Protein AF-A0A933I7C5-F1 (afdb_monomer)

Sequence (114 aa):
MRIIHCTKKLLKEIEAVPIEFDRNVSALEGMGNWYANLIRIDRRKCIIFTNEKTLYTFLIPKVVKNNLKNIGHEFLTHLTFNLQSEGFGIEIIHRIQQEYREIRIAVAYLDYRV

Secondary structure (DSSP, 8-state):
-EEEEE-HHHHHHHT--PBP--TTS---STT--EEEEEEEETTEEEEEEEETTT--EEEETT--HHHHTTHHHHHHHHHHHHHHHTT--HHHHHHHHHHTSSEEEEE-------

Foldseek 3Di:
DEEEAEAPVLCVLLVDDADDDDPVPWPPDDQTYWYWYWDADPNATKIKIAGPPPRDIDIDTRDDSVCSPCVLVVVLVVVLVVCVVVVHDPVSSVVNCVVSVDYGYHHDDDPPPD

pLDDT: mean 88.92, std 12.25, range [39.41, 98.0]

Structure (mmCIF, N/CA/C/O backbone):
data_AF-A0A933I7C5-F1
#
_entry.id   AF-A0A933I7C5-F1
#
loop_
_atom_site.group_PDB
_atom_site.id
_atom_site.type_symbol
_atom_site.label_atom_id
_atom_site.label_alt_id
_atom_site.label_comp_id
_atom_site.label_asym_id
_atom_site.label_entity_id
_atom_site.label_seq_id
_atom_site.pdbx_PDB_ins_code
_atom_site.Cartn_x
_atom_site.Cartn_y
_atom_site.Cartn_z
_atom_site.occupancy
_atom_site.B_iso_or_equiv
_atom_site.auth_seq_id
_atom_site.auth_comp_id
_atom_site.auth_asym_id
_atom_site.auth_atom_id
_atom_site.pdbx_PDB_model_num
ATOM 1 N N . MET A 1 1 ? 15.961 -0.848 0.365 1.00 80.94 1 MET A N 1
ATOM 2 C CA . MET A 1 1 ? 14.882 -0.267 1.188 1.00 80.94 1 MET A CA 1
ATOM 3 C C . MET A 1 1 ? 13.784 0.273 0.283 1.00 80.94 1 MET A C 1
ATOM 5 O O . MET A 1 1 ? 14.105 0.917 -0.708 1.00 80.94 1 MET A O 1
ATOM 9 N N . ARG A 1 2 ? 12.514 0.015 0.609 1.00 90.19 2 ARG A N 1
ATOM 10 C CA . ARG A 1 2 ? 11.331 0.527 -0.103 1.00 90.19 2 ARG A CA 1
ATOM 11 C C . ARG A 1 2 ? 10.380 1.214 0.861 1.00 90.19 2 ARG A C 1
ATOM 13 O O . ARG A 1 2 ? 10.369 0.887 2.048 1.00 90.19 2 ARG A O 1
ATOM 20 N N . ILE A 1 3 ? 9.593 2.158 0.356 1.00 92.62 3 ILE A N 1
ATOM 21 C CA . ILE A 1 3 ? 8.734 2.990 1.198 1.00 92.62 3 ILE A CA 1
ATOM 22 C C . ILE A 1 3 ? 7.267 2.770 0.877 1.00 92.62 3 ILE A C 1
ATOM 24 O O . ILE A 1 3 ? 6.863 2.703 -0.284 1.00 92.62 3 ILE A O 1
ATOM 28 N N . ILE A 1 4 ? 6.476 2.686 1.944 1.00 94.69 4 ILE A N 1
ATOM 29 C CA . ILE A 1 4 ? 5.024 2.778 1.889 1.00 94.69 4 ILE A CA 1
ATOM 30 C C . ILE A 1 4 ? 4.611 4.106 2.530 1.00 94.69 4 ILE A C 1
ATOM 32 O O . ILE A 1 4 ? 4.756 4.320 3.737 1.00 94.69 4 ILE A O 1
ATOM 36 N N . HIS A 1 5 ? 4.098 5.006 1.702 1.00 94.38 5 HIS A N 1
ATOM 37 C CA . HIS A 1 5 ? 3.544 6.294 2.079 1.00 94.38 5 HIS A CA 1
ATOM 38 C C . HIS A 1 5 ? 2.120 6.106 2.592 1.00 94.38 5 HIS A C 1
ATOM 40 O O . HIS A 1 5 ? 1.174 5.910 1.828 1.00 94.38 5 HIS A O 1
ATOM 46 N N . CYS A 1 6 ? 1.952 6.183 3.903 1.00 95.19 6 CYS A N 1
ATOM 47 C CA . CYS A 1 6 ? 0.675 5.974 4.562 1.00 95.19 6 CYS A CA 1
ATOM 48 C C . CYS A 1 6 ? -0.020 7.308 4.836 1.00 95.19 6 CYS A C 1
ATOM 50 O O . CYS A 1 6 ? 0.593 8.278 5.291 1.00 95.19 6 CYS A O 1
ATOM 52 N N . THR A 1 7 ? -1.339 7.359 4.647 1.00 95.00 7 THR A N 1
ATOM 53 C CA . THR A 1 7 ? -2.117 8.512 5.118 1.00 95.00 7 THR A CA 1
ATOM 54 C C . THR A 1 7 ? -2.062 8.621 6.644 1.00 95.00 7 THR A C 1
ATOM 56 O O . THR A 1 7 ? -1.944 7.619 7.352 1.00 95.00 7 THR A O 1
ATOM 59 N N . LYS A 1 8 ? -2.238 9.835 7.187 1.00 93.31 8 LYS A N 1
ATOM 60 C CA . LYS A 1 8 ? -2.295 10.064 8.648 1.00 93.31 8 LYS A CA 1
ATOM 61 C C . LYS A 1 8 ? -3.321 9.167 9.348 1.00 93.31 8 LYS A C 1
ATOM 63 O O . LYS A 1 8 ? -3.119 8.760 10.487 1.00 93.31 8 LYS A O 1
ATOM 68 N N . LYS A 1 9 ? -4.426 8.859 8.663 1.00 93.50 9 LYS A N 1
ATOM 69 C CA . LYS A 1 9 ? -5.470 7.958 9.157 1.00 93.50 9 LYS A CA 1
ATOM 70 C C . LYS A 1 9 ? -4.963 6.521 9.290 1.00 93.50 9 LYS A C 1
ATOM 72 O O . LYS A 1 9 ? -5.236 5.896 10.307 1.00 93.50 9 LYS A O 1
ATOM 77 N N . LEU A 1 10 ? -4.247 6.012 8.286 1.00 94.81 10 LEU A N 1
ATOM 78 C CA . LEU A 1 10 ? -3.669 4.671 8.337 1.00 94.81 10 LEU A CA 1
ATOM 79 C C . LEU A 1 10 ? -2.557 4.590 9.390 1.00 94.81 10 LEU A C 1
ATOM 81 O O . LEU A 1 10 ? -2.577 3.663 10.185 1.00 94.81 10 LEU A O 1
ATOM 85 N N . LEU A 1 11 ? -1.668 5.588 9.464 1.00 94.44 11 LEU A N 1
ATOM 86 C CA . LEU A 1 11 ? -0.581 5.645 10.455 1.00 94.44 11 LEU A CA 1
ATOM 87 C C . LEU A 1 11 ? -1.084 5.515 11.896 1.00 94.44 11 LEU A C 1
ATOM 89 O O . LEU A 1 11 ? -0.551 4.723 12.664 1.00 94.44 11 LEU A O 1
ATOM 93 N N . LYS A 1 12 ? -2.148 6.252 12.238 1.00 92.69 12 LYS A N 1
ATOM 94 C CA . LYS A 1 12 ? -2.795 6.165 13.555 1.00 92.69 12 LYS A CA 1
ATOM 95 C C . LYS A 1 12 ? -3.357 4.775 13.849 1.00 92.69 12 LYS A C 1
ATOM 97 O O . LYS A 1 12 ? -3.373 4.364 14.997 1.00 92.69 12 LYS A O 1
ATOM 102 N N . GLU A 1 13 ? -3.855 4.081 12.830 1.00 92.12 13 GLU A N 1
ATOM 103 C CA . GLU A 1 13 ? -4.469 2.761 12.980 1.00 92.12 13 GLU A CA 1
ATOM 104 C C . GLU A 1 13 ? -3.426 1.643 13.145 1.00 92.12 13 GLU A C 1
ATOM 106 O O . GLU A 1 13 ? -3.694 0.675 13.848 1.00 92.12 13 GLU A O 1
ATOM 111 N N . ILE A 1 14 ? -2.257 1.772 12.508 1.00 92.44 14 ILE A N 1
ATOM 112 C CA . ILE A 1 14 ? -1.153 0.799 12.608 1.00 92.44 14 ILE A CA 1
ATOM 113 C C . ILE A 1 14 ? -0.142 1.142 13.711 1.00 92.44 14 ILE A C 1
ATOM 115 O O . ILE A 1 14 ? 0.844 0.430 13.861 1.00 92.44 14 ILE A O 1
ATOM 119 N N . GLU A 1 15 ? -0.353 2.248 14.435 1.00 91.38 15 GLU A N 1
ATOM 120 C CA . GLU A 1 15 ? 0.529 2.742 15.507 1.00 91.38 15 GLU A CA 1
ATOM 121 C C . GLU A 1 15 ? 2.008 2.872 15.074 1.00 91.38 15 GLU A C 1
ATOM 123 O O . GLU A 1 15 ? 2.930 2.735 15.875 1.00 91.38 15 GLU A O 1
ATOM 128 N N . ALA A 1 16 ? 2.251 3.145 13.786 1.00 88.25 16 ALA A N 1
ATOM 129 C CA . ALA A 1 16 ? 3.599 3.235 13.234 1.00 88.25 16 ALA A CA 1
ATOM 130 C C . ALA A 1 16 ? 4.203 4.625 13.445 1.00 88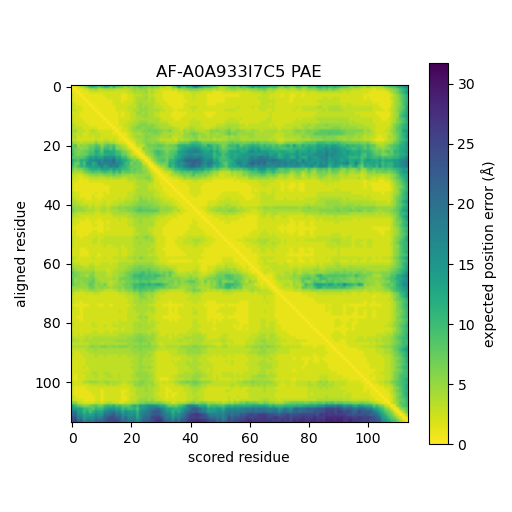.25 16 ALA A C 1
ATOM 132 O O . ALA A 1 16 ? 3.544 5.645 13.228 1.00 88.25 16 ALA A O 1
ATOM 133 N N . VAL A 1 17 ? 5.495 4.654 13.772 1.00 89.25 17 VAL A N 1
ATOM 134 C CA . VAL A 1 17 ? 6.311 5.871 13.753 1.00 89.25 17 VAL A CA 1
ATOM 135 C C . VAL A 1 17 ? 6.850 6.052 12.329 1.00 89.25 17 VAL A C 1
ATOM 137 O O . VAL A 1 17 ? 7.671 5.239 11.895 1.00 89.25 17 VAL A O 1
ATOM 140 N N . PRO A 1 18 ? 6.370 7.047 11.560 1.00 91.56 18 PRO A N 1
ATOM 141 C CA . PRO A 1 18 ? 6.856 7.265 10.206 1.00 91.56 18 PRO A CA 1
ATOM 142 C C . PRO A 1 18 ? 8.286 7.814 10.231 1.00 91.56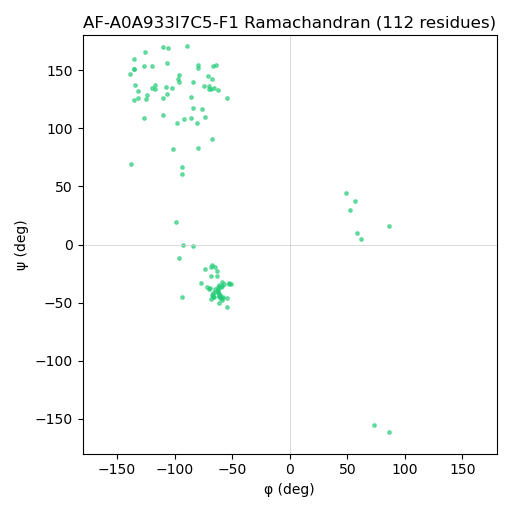 18 PRO A C 1
ATOM 144 O O . PRO A 1 18 ? 8.633 8.612 11.101 1.00 91.56 18 PRO A O 1
ATOM 147 N N . ILE A 1 19 ? 9.095 7.424 9.249 1.00 91.62 19 ILE A N 1
ATOM 148 C CA . ILE A 1 19 ? 10.397 8.046 9.003 1.00 91.62 19 ILE A CA 1
ATOM 149 C C . ILE A 1 19 ? 10.225 9.364 8.244 1.00 91.62 19 ILE A C 1
ATOM 151 O O . ILE A 1 19 ? 9.284 9.525 7.457 1.00 91.62 19 ILE A O 1
ATOM 155 N N . GLU A 1 20 ? 11.165 10.287 8.441 1.00 84.44 20 GLU A N 1
ATOM 156 C CA . GLU A 1 20 ? 11.371 11.373 7.487 1.00 84.44 20 GLU A CA 1
ATOM 157 C C . GLU A 1 20 ? 11.967 10.793 6.204 1.00 84.44 20 GLU A C 1
ATOM 159 O O . GLU A 1 20 ? 12.876 9.962 6.237 1.00 84.44 20 GLU A O 1
ATOM 164 N N . PHE A 1 21 ? 11.420 11.199 5.064 1.00 76.62 21 PHE A N 1
ATOM 165 C CA . PHE A 1 21 ? 11.863 10.730 3.762 1.00 76.62 21 PHE A CA 1
ATOM 166 C C . PHE A 1 21 ? 11.973 11.904 2.800 1.00 76.62 21 PHE A C 1
ATOM 168 O O . PHE A 1 21 ? 11.001 12.635 2.587 1.00 76.62 21 PHE A O 1
ATOM 175 N N . ASP A 1 22 ? 13.157 12.057 2.211 1.00 72.44 22 ASP A N 1
ATOM 176 C CA . ASP A 1 22 ? 13.392 13.019 1.145 1.00 72.44 22 ASP A CA 1
ATOM 177 C C . ASP A 1 22 ? 12.808 12.490 -0.170 1.00 72.44 22 ASP A C 1
ATOM 179 O O . ASP A 1 22 ? 13.255 11.478 -0.710 1.00 72.44 22 ASP A O 1
ATOM 183 N N . ARG A 1 23 ? 11.818 13.207 -0.709 1.00 65.38 23 ARG A N 1
ATOM 184 C CA . ARG A 1 23 ? 11.150 12.867 -1.975 1.00 65.38 23 ARG A CA 1
ATOM 185 C C . ARG A 1 23 ? 12.090 12.901 -3.177 1.00 65.38 23 ARG A C 1
ATOM 187 O O . ARG A 1 23 ? 11.801 12.246 -4.174 1.00 65.38 23 ARG A O 1
ATOM 194 N N . ASN A 1 24 ? 13.204 13.628 -3.093 1.00 63.81 24 ASN A N 1
ATOM 195 C CA . ASN A 1 24 ? 14.211 13.629 -4.153 1.00 63.81 24 ASN A CA 1
ATOM 196 C C . ASN A 1 24 ? 14.923 12.272 -4.265 1.00 63.81 24 ASN A C 1
ATOM 198 O O . ASN A 1 24 ? 15.508 11.963 -5.301 1.00 63.81 24 ASN A O 1
ATOM 202 N N . VAL A 1 25 ? 14.829 11.432 -3.230 1.00 63.09 25 VAL A N 1
ATOM 203 C CA . VAL A 1 25 ? 15.370 10.073 -3.204 1.00 63.09 25 VAL A CA 1
ATOM 204 C C . VAL A 1 25 ? 14.280 9.090 -3.634 1.00 63.09 25 VAL A C 1
ATOM 206 O O . VAL A 1 25 ? 13.869 8.211 -2.882 1.00 63.09 25 VAL A O 1
ATOM 209 N N . SER A 1 26 ? 13.765 9.234 -4.858 1.00 61.81 26 SER A N 1
ATOM 210 C CA . SER A 1 26 ? 12.853 8.225 -5.406 1.00 61.81 26 SER A CA 1
ATOM 211 C C . SER A 1 26 ? 13.610 6.919 -5.644 1.00 61.81 26 SER A C 1
ATOM 213 O O . SER A 1 26 ? 14.771 6.911 -6.059 1.00 61.81 26 SER A O 1
ATOM 215 N N . ALA A 1 27 ? 12.958 5.790 -5.386 1.00 66.38 27 ALA A N 1
ATOM 216 C CA . ALA A 1 27 ? 13.543 4.493 -5.665 1.00 66.38 27 ALA A CA 1
ATOM 217 C C . ALA A 1 27 ? 13.386 4.200 -7.171 1.00 66.38 27 ALA A C 1
ATOM 219 O O . ALA A 1 27 ? 12.425 3.559 -7.595 1.00 66.38 27 ALA A O 1
ATOM 220 N N . LEU A 1 28 ? 14.316 4.746 -7.967 1.00 64.38 28 LEU A N 1
ATOM 221 C CA . LEU A 1 28 ? 14.253 4.833 -9.436 1.00 64.38 28 LEU A CA 1
ATOM 222 C C . LEU A 1 28 ? 14.278 3.475 -10.159 1.00 64.38 28 LEU A C 1
ATOM 224 O O . LEU A 1 28 ? 13.854 3.382 -11.312 1.00 64.38 28 LEU A O 1
ATOM 228 N N . GLU A 1 29 ? 14.746 2.428 -9.484 1.00 76.06 29 GLU A N 1
ATOM 229 C CA . GLU A 1 29 ? 14.845 1.067 -10.015 1.00 76.06 29 GLU A CA 1
ATOM 230 C C . GLU A 1 29 ? 13.781 0.144 -9.413 1.00 76.06 29 GLU A C 1
ATOM 232 O O . GLU A 1 29 ? 13.331 0.361 -8.288 1.00 76.06 29 GLU A O 1
ATOM 237 N N . GLY A 1 30 ? 13.423 -0.932 -10.116 1.00 83.44 30 GLY A N 1
ATOM 238 C CA . GLY A 1 30 ? 12.440 -1.915 -9.645 1.00 83.44 30 GLY A CA 1
ATOM 239 C C . GLY A 1 30 ? 10.991 -1.415 -9.686 1.00 83.44 30 GLY A C 1
ATOM 240 O O . GLY A 1 30 ? 10.649 -0.533 -10.478 1.00 83.44 30 GLY A O 1
ATOM 241 N N . MET A 1 31 ? 10.128 -1.994 -8.849 1.00 87.44 31 MET A N 1
ATOM 242 C CA . MET A 1 31 ? 8.725 -1.583 -8.723 1.00 87.44 31 MET A CA 1
ATOM 243 C C . MET A 1 31 ? 8.558 -0.252 -7.979 1.00 87.44 31 MET A C 1
ATOM 245 O O . MET A 1 31 ? 7.541 0.409 -8.166 1.00 87.44 31 MET A O 1
ATOM 249 N N . GLY A 1 32 ? 9.525 0.194 -7.178 1.00 91.56 32 GLY A N 1
ATOM 250 C CA . GLY A 1 32 ? 9.453 1.529 -6.569 1.00 91.56 32 GLY A CA 1
ATOM 251 C C . GLY A 1 32 ? 8.669 1.578 -5.254 1.00 91.56 32 GLY A C 1
ATOM 252 O O . GLY A 1 32 ? 8.489 0.566 -4.568 1.00 91.56 32 GLY A O 1
ATOM 253 N N . ASN A 1 33 ? 8.242 2.778 -4.867 1.00 93.50 33 ASN A N 1
ATOM 254 C CA . ASN A 1 33 ? 7.483 3.005 -3.638 1.00 93.50 33 ASN A CA 1
ATOM 255 C C . ASN A 1 33 ? 5.973 2.874 -3.868 1.00 93.50 33 ASN A C 1
ATOM 257 O O . ASN A 1 33 ? 5.487 2.749 -4.995 1.00 93.50 33 ASN A O 1
ATOM 261 N N . TRP A 1 34 ? 5.227 2.886 -2.767 1.00 95.44 34 TRP A N 1
ATOM 262 C CA . TRP A 1 34 ? 3.782 2.694 -2.767 1.00 95.44 34 TRP A CA 1
ATOM 263 C C . TRP A 1 34 ? 3.087 3.707 -1.874 1.00 95.44 34 TRP A C 1
ATOM 265 O O . TRP A 1 34 ? 3.624 4.117 -0.851 1.00 95.44 34 TRP A O 1
ATOM 275 N N . TYR A 1 35 ? 1.851 4.043 -2.212 1.00 96.06 35 TYR A N 1
ATOM 276 C CA . TYR A 1 35 ? 0.910 4.708 -1.323 1.00 96.06 35 TYR A CA 1
ATOM 277 C C . TYR A 1 35 ? -0.010 3.684 -0.671 1.00 96.06 35 TYR A C 1
ATOM 279 O O . TYR A 1 35 ? -0.398 2.703 -1.303 1.00 96.06 35 TYR A O 1
ATOM 287 N N . ALA A 1 36 ? -0.397 3.934 0.578 1.00 97.19 36 ALA A N 1
ATOM 288 C CA . ALA A 1 36 ? -1.356 3.121 1.307 1.00 97.19 36 ALA A CA 1
ATOM 289 C C . ALA A 1 36 ? -2.395 3.977 2.037 1.00 97.19 36 ALA A C 1
ATOM 291 O O . ALA A 1 36 ? -2.077 4.985 2.681 1.00 97.19 36 ALA A O 1
ATOM 292 N N . ASN A 1 37 ? -3.659 3.556 1.979 1.00 96.31 37 ASN A N 1
ATOM 293 C CA . ASN A 1 37 ? -4.754 4.252 2.649 1.00 96.31 37 ASN A CA 1
ATOM 294 C C . ASN A 1 37 ? -5.742 3.288 3.316 1.00 96.31 37 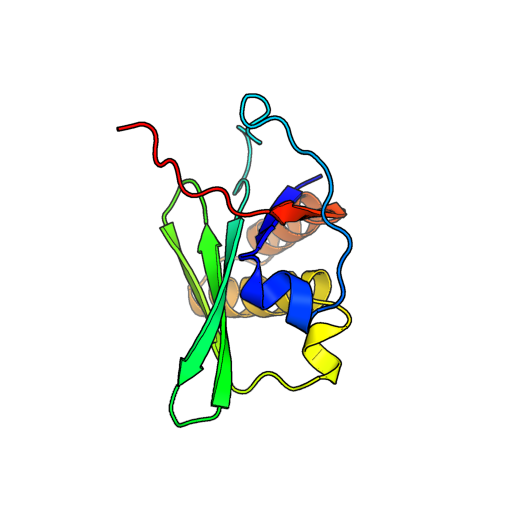ASN A C 1
ATOM 296 O O . ASN A 1 37 ? -6.020 2.200 2.816 1.00 96.31 37 ASN A O 1
ATOM 300 N N . LEU A 1 38 ? -6.311 3.722 4.443 1.00 95.44 38 LEU A N 1
ATOM 301 C CA . LEU A 1 38 ? -7.359 3.003 5.160 1.00 95.44 38 LEU A CA 1
ATOM 302 C C . LEU A 1 38 ? -8.738 3.465 4.681 1.00 95.44 38 LEU A C 1
ATOM 304 O O . LEU A 1 38 ? -9.210 4.555 5.043 1.00 95.44 38 LEU A O 1
ATOM 308 N N . ILE A 1 39 ? -9.426 2.603 3.943 1.00 96.00 39 ILE A N 1
ATOM 309 C CA . ILE A 1 39 ? -10.786 2.840 3.453 1.00 96.00 39 ILE A CA 1
ATOM 310 C C . ILE A 1 39 ? -11.794 1.935 4.168 1.00 96.00 39 ILE A C 1
ATOM 312 O O . ILE A 1 39 ? -11.431 1.046 4.944 1.00 96.00 39 ILE A O 1
ATOM 316 N N . ARG A 1 40 ? -13.086 2.203 3.962 1.00 94.62 40 ARG A N 1
ATOM 317 C CA . ARG A 1 40 ? -14.166 1.337 4.439 1.00 94.62 40 ARG A CA 1
ATOM 318 C C . ARG A 1 40 ? -15.057 0.946 3.273 1.00 94.62 40 ARG A C 1
ATOM 320 O O . ARG A 1 40 ? -15.577 1.827 2.602 1.00 94.62 40 ARG A O 1
ATOM 327 N N . ILE A 1 41 ? -15.244 -0.354 3.088 1.00 95.56 41 ILE A N 1
ATOM 328 C CA . ILE A 1 41 ? -16.168 -0.940 2.113 1.00 95.56 41 ILE A CA 1
ATOM 329 C C . ILE A 1 41 ? -17.104 -1.852 2.903 1.00 95.56 41 ILE A C 1
ATOM 331 O O . ILE A 1 41 ? -16.641 -2.619 3.748 1.00 95.56 41 ILE A O 1
ATOM 335 N N . ASP A 1 42 ? -18.416 -1.703 2.722 1.00 94.19 42 ASP A N 1
ATOM 336 C CA . ASP A 1 42 ? -19.447 -2.445 3.467 1.00 94.19 42 ASP A CA 1
ATOM 337 C C . ASP A 1 42 ? -19.234 -2.448 4.986 1.00 94.19 42 ASP A C 1
ATOM 339 O O . ASP A 1 42 ? -19.328 -3.470 5.667 1.00 94.19 42 ASP A O 1
ATOM 343 N N . ARG A 1 43 ? -18.901 -1.268 5.531 1.00 92.19 43 ARG A N 1
ATOM 344 C CA . ARG A 1 43 ? -18.594 -1.034 6.958 1.00 92.19 43 ARG A CA 1
ATOM 345 C C . ARG A 1 43 ? -17.371 -1.803 7.483 1.00 92.19 43 ARG A C 1
ATOM 347 O O . ARG A 1 43 ? -17.056 -1.702 8.668 1.00 92.19 43 ARG A O 1
ATOM 354 N N . ARG A 1 44 ?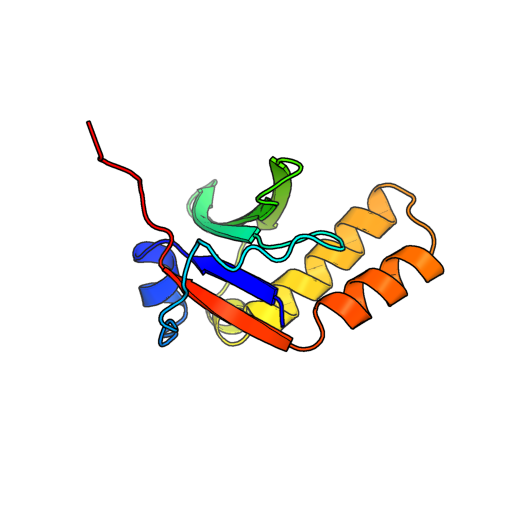 -16.638 -2.519 6.628 1.00 93.00 44 ARG A N 1
ATOM 355 C CA . ARG A 1 44 ? -15.400 -3.228 6.970 1.00 93.00 44 ARG A CA 1
ATOM 356 C C . ARG A 1 44 ? -14.194 -2.380 6.597 1.00 93.00 44 ARG A C 1
ATOM 358 O O . ARG A 1 44 ? -14.210 -1.672 5.595 1.00 93.00 44 ARG A O 1
ATOM 365 N N . LYS A 1 45 ? -13.152 -2.423 7.429 1.00 94.50 45 LYS A N 1
ATOM 366 C CA . LYS A 1 45 ? -11.875 -1.771 7.124 1.00 94.50 45 LYS A CA 1
ATOM 367 C C . LYS A 1 45 ? -11.191 -2.529 5.986 1.00 94.50 45 LYS A C 1
ATOM 369 O O . LYS A 1 45 ? -11.161 -3.759 6.001 1.00 94.50 45 LYS A O 1
ATOM 374 N N . CYS A 1 46 ? -10.638 -1.787 5.038 1.00 96.38 46 CYS A N 1
ATOM 375 C CA . CYS A 1 46 ? -9.797 -2.312 3.969 1.00 96.38 46 CYS A CA 1
ATOM 376 C C . CYS A 1 46 ? -8.571 -1.409 3.815 1.00 96.38 46 CYS A C 1
ATOM 378 O O . CYS A 1 46 ? -8.655 -0.204 4.075 1.00 96.38 46 CYS A O 1
ATOM 380 N N . ILE A 1 47 ? -7.455 -1.980 3.374 1.00 97.00 47 ILE A N 1
ATOM 381 C CA . ILE A 1 47 ? -6.259 -1.210 3.020 1.00 97.00 47 ILE A CA 1
ATOM 382 C C . ILE A 1 47 ? -6.100 -1.282 1.514 1.00 97.00 47 ILE A C 1
ATOM 384 O O . ILE A 1 47 ? -6.100 -2.372 0.949 1.00 97.00 47 ILE A O 1
ATOM 388 N N . ILE A 1 48 ? -5.996 -0.124 0.879 1.00 97.62 48 ILE A N 1
ATOM 389 C CA . ILE A 1 48 ? -5.674 -0.016 -0.540 1.00 97.62 48 ILE A CA 1
ATOM 390 C C . ILE A 1 48 ? -4.209 0.376 -0.676 1.00 97.62 48 ILE A C 1
ATOM 392 O O . ILE A 1 48 ? -3.754 1.272 0.039 1.00 97.62 48 ILE A O 1
ATOM 396 N N . PHE A 1 49 ? -3.500 -0.305 -1.571 1.00 98.00 49 PHE A N 1
ATOM 397 C CA . PHE A 1 49 ? -2.124 -0.010 -1.942 1.00 98.00 49 PHE A CA 1
ATOM 398 C C . PHE A 1 49 ? -2.073 0.368 -3.411 1.00 98.00 49 PHE A C 1
ATOM 400 O O . PHE A 1 49 ? -2.647 -0.338 -4.235 1.00 98.00 49 PHE A O 1
ATOM 407 N N . THR A 1 50 ? -1.358 1.440 -3.731 1.00 97.44 50 THR A N 1
ATOM 408 C CA . THR A 1 50 ? -1.171 1.909 -5.106 1.00 97.44 50 THR A CA 1
ATOM 409 C C . THR A 1 50 ? 0.298 2.194 -5.349 1.00 97.44 50 THR A C 1
ATOM 411 O O . THR A 1 50 ? 0.924 2.940 -4.598 1.00 97.44 50 THR A O 1
ATOM 414 N N . ASN A 1 51 ? 0.858 1.589 -6.388 1.00 95.38 51 ASN A N 1
ATOM 415 C CA . ASN A 1 51 ? 2.237 1.806 -6.783 1.00 95.38 51 ASN A CA 1
ATOM 416 C C . ASN A 1 51 ? 2.431 3.249 -7.267 1.00 95.38 51 ASN A C 1
ATOM 418 O O . ASN A 1 51 ? 1.626 3.745 -8.053 1.00 95.38 51 ASN A O 1
ATOM 422 N N . GLU A 1 52 ? 3.503 3.908 -6.826 1.00 91.81 52 GLU A N 1
ATOM 423 C CA . GLU A 1 52 ? 3.762 5.323 -7.130 1.00 91.81 52 GLU A CA 1
ATOM 424 C C . GLU A 1 52 ? 3.947 5.572 -8.635 1.00 91.81 52 GLU A C 1
ATOM 426 O O . GLU A 1 52 ? 3.468 6.574 -9.159 1.00 91.81 52 GLU A O 1
ATOM 431 N N . LYS A 1 53 ? 4.606 4.648 -9.344 1.00 89.44 53 LYS A N 1
ATOM 432 C CA . LYS A 1 53 ? 4.992 4.833 -10.750 1.00 89.44 53 LYS A CA 1
ATOM 433 C C . LYS A 1 53 ? 3.966 4.283 -11.735 1.00 89.44 53 LYS A C 1
ATOM 435 O O . LYS A 1 53 ? 3.673 4.908 -12.746 1.00 89.44 53 LYS A O 1
ATOM 440 N N . THR A 1 54 ? 3.471 3.080 -11.471 1.00 92.38 54 THR A N 1
ATOM 441 C CA . THR A 1 54 ? 2.623 2.326 -12.411 1.00 92.38 54 THR A CA 1
ATOM 442 C C . THR A 1 54 ? 1.134 2.490 -12.136 1.00 92.38 54 THR A C 1
ATOM 444 O O . THR A 1 54 ? 0.322 2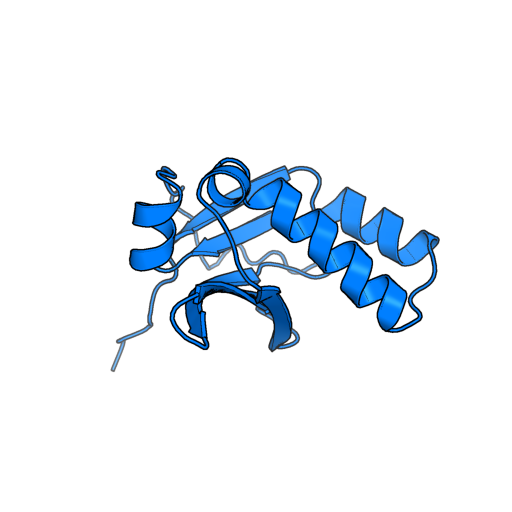.062 -12.949 1.00 92.38 54 THR A O 1
ATOM 447 N N . LEU A 1 55 ? 0.769 3.066 -10.982 1.00 94.88 55 LEU A N 1
ATOM 448 C CA . LEU A 1 55 ? -0.604 3.131 -10.463 1.00 94.88 55 LEU A CA 1
ATOM 449 C C . LEU A 1 55 ? -1.270 1.763 -10.268 1.00 94.88 55 LEU A C 1
ATOM 451 O O . LEU A 1 55 ? -2.463 1.682 -9.959 1.00 94.88 55 LEU A O 1
ATOM 455 N N . TYR A 1 56 ? -0.494 0.686 -10.382 1.00 95.56 56 TYR A N 1
ATOM 456 C CA . TYR A 1 56 ? -0.943 -0.653 -10.071 1.00 95.56 56 TYR A CA 1
ATOM 457 C C . TYR A 1 56 ? -1.494 -0.690 -8.648 1.00 95.56 56 TYR A C 1
ATOM 459 O O . TYR A 1 56 ? -0.827 -0.259 -7.704 1.00 95.56 56 TYR A O 1
ATOM 467 N N . THR A 1 57 ? -2.726 -1.166 -8.501 1.00 97.31 57 THR A N 1
ATOM 468 C CA . THR A 1 57 ? -3.486 -1.018 -7.265 1.00 97.31 57 THR A CA 1
ATOM 469 C C . THR A 1 57 ? -4.102 -2.336 -6.848 1.00 97.31 57 THR A C 1
ATOM 471 O O . THR A 1 57 ? -4.771 -2.989 -7.642 1.00 97.31 57 THR A O 1
ATOM 474 N N . PHE A 1 58 ? -3.941 -2.685 -5.575 1.00 97.50 58 PHE A N 1
ATOM 475 C CA . PHE A 1 58 ? -4.598 -3.841 -4.981 1.00 97.50 58 PHE A CA 1
ATOM 476 C C . PHE A 1 58 ? -5.193 -3.508 -3.613 1.00 97.50 58 PHE A C 1
ATOM 478 O O . PHE A 1 58 ? -4.831 -2.529 -2.953 1.00 97.50 58 PHE A O 1
ATOM 485 N N . LEU A 1 59 ? -6.145 -4.339 -3.19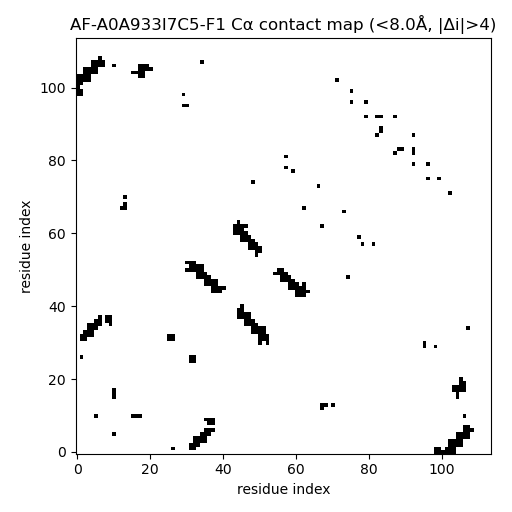1 1.00 96.00 59 LEU A N 1
ATOM 486 C CA . LEU A 1 59 ? -6.903 -4.167 -1.959 1.00 96.00 59 LEU A CA 1
ATOM 487 C C . LEU A 1 59 ? -6.690 -5.362 -1.030 1.00 96.00 59 LEU A C 1
ATOM 489 O O . LEU A 1 59 ? -6.830 -6.509 -1.447 1.00 96.00 59 LEU A O 1
ATOM 493 N N . ILE A 1 60 ? -6.458 -5.085 0.252 1.00 96.06 60 ILE A N 1
ATOM 494 C CA . ILE A 1 60 ? -6.586 -6.067 1.331 1.00 96.06 60 ILE A CA 1
ATOM 495 C C . ILE A 1 60 ? -7.962 -5.874 1.984 1.00 96.06 60 ILE A C 1
ATOM 497 O O . ILE A 1 60 ? -8.173 -4.884 2.704 1.00 96.06 60 ILE A O 1
ATOM 501 N N . PRO A 1 61 ? -8.936 -6.764 1.719 1.00 94.62 61 PRO A N 1
ATOM 502 C CA . PRO A 1 61 ? -10.276 -6.633 2.263 1.00 94.62 61 PRO A CA 1
ATOM 503 C C . PRO A 1 61 ? -10.345 -7.128 3.712 1.00 94.62 61 PRO A C 1
ATOM 505 O O . PRO A 1 61 ? -9.610 -8.021 4.121 1.00 94.62 61 PRO A O 1
ATOM 508 N N . LYS A 1 62 ? -11.311 -6.601 4.474 1.00 93.06 62 LYS A N 1
ATOM 509 C CA . LYS A 1 62 ? -11.686 -7.103 5.811 1.00 93.06 62 LYS A CA 1
ATOM 510 C C . LYS A 1 62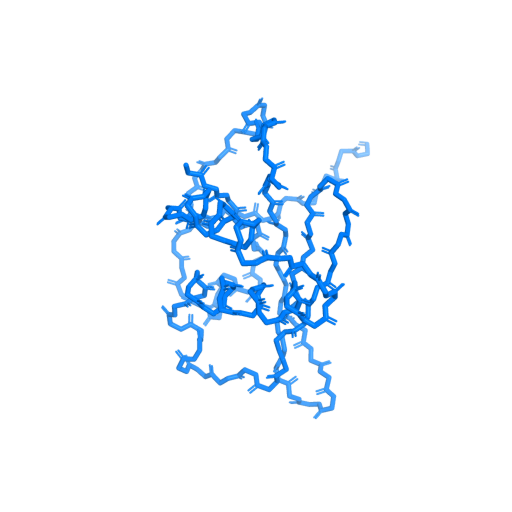 ? -10.523 -7.142 6.822 1.00 93.06 62 LYS A C 1
ATOM 512 O O . LYS A 1 62 ? -10.481 -8.044 7.656 1.00 93.06 62 LYS A O 1
ATOM 517 N N . VAL A 1 63 ? -9.622 -6.157 6.792 1.00 92.06 63 VAL A N 1
ATOM 518 C CA . VAL A 1 63 ? -8.485 -6.113 7.725 1.00 92.06 63 VAL A CA 1
ATOM 519 C C . VAL A 1 63 ? -8.948 -5.991 9.176 1.00 92.06 63 VAL A C 1
ATOM 521 O O . VAL A 1 63 ? -9.798 -5.161 9.522 1.00 92.06 63 VAL A O 1
ATOM 524 N N . VAL A 1 64 ? -8.358 -6.818 10.036 1.00 88.44 64 VAL A N 1
ATOM 525 C CA . VAL A 1 64 ? -8.538 -6.768 11.489 1.00 88.44 64 VAL A CA 1
ATOM 526 C C . VAL A 1 64 ? -7.295 -6.189 12.163 1.00 88.44 64 VAL A C 1
ATOM 528 O O . VAL A 1 64 ? -6.238 -6.054 11.549 1.00 88.44 64 VAL A O 1
ATOM 531 N N . LYS A 1 65 ? -7.400 -5.873 13.461 1.00 83.38 65 LYS A N 1
ATOM 532 C CA . LYS A 1 65 ? -6.283 -5.324 14.253 1.00 83.38 65 LYS A CA 1
ATOM 533 C C . LYS A 1 65 ? -4.994 -6.141 14.137 1.00 83.38 65 LYS A C 1
ATOM 535 O O . LYS A 1 65 ? -3.917 -5.566 14.184 1.00 83.38 65 LYS A O 1
ATOM 540 N N . ASN A 1 66 ? -5.087 -7.464 13.992 1.00 82.56 66 ASN A N 1
ATOM 541 C CA . ASN A 1 66 ? -3.897 -8.305 13.907 1.00 82.56 66 ASN A CA 1
ATOM 542 C C . ASN A 1 66 ? -3.118 -8.111 12.594 1.00 82.56 66 ASN A C 1
ATOM 544 O O . ASN A 1 66 ? -1.896 -8.056 12.646 1.00 82.56 66 ASN A O 1
ATOM 548 N N . ASN A 1 67 ? -3.804 -7.921 11.458 1.00 80.62 67 ASN A N 1
ATOM 549 C CA . ASN A 1 67 ? -3.148 -7.615 10.176 1.00 80.62 67 ASN A CA 1
ATOM 550 C C . ASN A 1 67 ? -2.394 -6.277 10.249 1.00 80.62 67 ASN A C 1
ATOM 552 O O . ASN A 1 67 ? -1.305 -6.111 9.711 1.00 80.62 67 ASN A O 1
ATOM 556 N N . LEU A 1 68 ? -2.960 -5.312 10.976 1.00 80.56 68 LEU A N 1
ATOM 557 C CA . LEU A 1 68 ? -2.417 -3.960 11.100 1.00 80.56 68 LEU A CA 1
ATOM 558 C C . LEU A 1 68 ? -1.090 -3.901 11.879 1.00 80.56 68 LEU A C 1
ATOM 560 O O . LEU A 1 68 ? -0.345 -2.942 11.706 1.00 80.56 68 LEU A O 1
ATOM 564 N N . LYS A 1 69 ? -0.760 -4.931 12.675 1.00 83.00 69 LYS A N 1
ATOM 565 C CA . LYS A 1 69 ? 0.503 -5.003 13.432 1.00 83.00 69 LYS A CA 1
ATOM 566 C C . LYS A 1 69 ? 1.735 -5.178 12.545 1.00 83.00 69 LYS A C 1
ATOM 568 O O . LYS A 1 69 ? 2.826 -4.794 12.951 1.00 83.00 69 LYS A O 1
ATOM 573 N N . ASN A 1 70 ? 1.586 -5.781 11.364 1.00 88.38 70 ASN A N 1
ATOM 574 C CA . ASN A 1 70 ? 2.694 -5.999 10.436 1.00 88.38 70 ASN A CA 1
ATOM 575 C C . ASN A 1 70 ? 2.266 -5.712 8.995 1.00 88.38 70 ASN A C 1
ATOM 577 O O . ASN A 1 70 ? 2.169 -6.601 8.149 1.00 88.38 70 ASN A O 1
ATOM 581 N N . ILE A 1 71 ? 2.025 -4.430 8.719 1.00 91.88 71 ILE A N 1
ATOM 582 C CA . ILE A 1 71 ? 1.581 -3.972 7.401 1.00 91.88 71 ILE A CA 1
ATOM 583 C C . ILE A 1 71 ? 2.562 -4.334 6.275 1.00 91.88 71 ILE A C 1
ATOM 585 O O . ILE A 1 71 ? 2.121 -4.590 5.162 1.00 91.88 71 ILE A O 1
ATOM 589 N N . GLY A 1 72 ? 3.872 -4.387 6.547 1.00 93.38 72 GLY A N 1
ATOM 590 C CA . GLY A 1 72 ? 4.875 -4.753 5.542 1.00 93.38 72 GLY A CA 1
ATOM 591 C C . GLY A 1 72 ? 4.745 -6.211 5.097 1.00 93.38 72 GLY A C 1
ATOM 592 O O . GLY A 1 72 ? 4.794 -6.499 3.902 1.00 93.38 72 GLY A O 1
ATOM 593 N N . HIS A 1 73 ? 4.508 -7.122 6.046 1.00 92.81 73 HIS A N 1
ATOM 594 C CA . HIS A 1 73 ? 4.248 -8.528 5.739 1.00 92.81 73 HIS A CA 1
ATOM 595 C C . HIS A 1 73 ? 2.934 -8.720 4.971 1.00 92.81 73 HIS A C 1
ATOM 597 O O . HIS A 1 73 ? 2.911 -9.432 3.967 1.00 92.81 73 HIS A O 1
ATOM 603 N N . GLU A 1 74 ? 1.859 -8.058 5.404 1.00 94.88 74 GLU A N 1
ATOM 604 C CA . GLU A 1 74 ? 0.557 -8.110 4.725 1.00 94.88 74 GLU A CA 1
ATOM 605 C C . GLU A 1 74 ? 0.643 -7.553 3.300 1.00 94.88 74 GLU A C 1
ATOM 607 O O . GLU A 1 74 ? 0.156 -8.170 2.355 1.00 94.88 74 GLU A O 1
ATOM 612 N N . PHE A 1 75 ? 1.333 -6.422 3.126 1.00 96.69 75 PHE A N 1
ATOM 613 C CA . PHE A 1 75 ? 1.613 -5.836 1.819 1.00 96.69 75 PHE A CA 1
ATOM 614 C C . PHE A 1 75 ? 2.298 -6.842 0.891 1.00 96.69 75 PHE A C 1
ATOM 616 O O . PHE A 1 75 ? 1.805 -7.087 -0.207 1.00 96.69 75 PHE A O 1
ATOM 623 N N . LEU A 1 76 ? 3.405 -7.452 1.330 1.00 95.75 76 LEU A N 1
ATOM 624 C CA . LEU A 1 76 ? 4.189 -8.336 0.468 1.00 95.75 76 LEU A CA 1
ATOM 625 C C . LEU A 1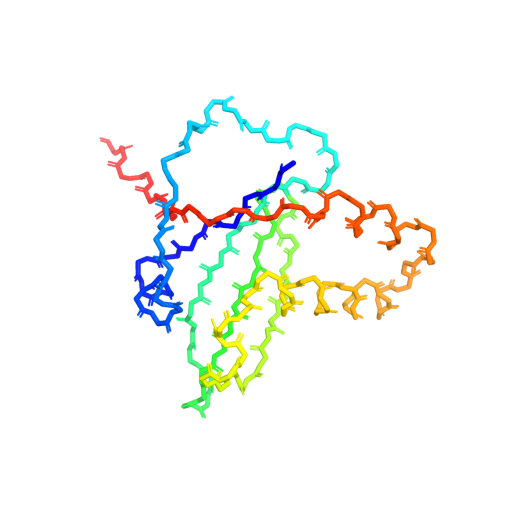 76 ? 3.453 -9.642 0.140 1.00 95.75 76 LEU A C 1
ATOM 627 O O . LEU A 1 76 ? 3.526 -10.134 -0.989 1.00 95.75 76 LEU A O 1
ATOM 631 N N . THR A 1 77 ? 2.720 -10.179 1.114 1.00 95.69 77 THR A N 1
ATOM 632 C CA . THR A 1 77 ? 1.889 -11.377 0.949 1.00 95.69 77 THR A CA 1
ATOM 633 C C . THR A 1 77 ? 0.802 -11.136 -0.092 1.00 95.69 77 THR A C 1
ATOM 635 O O . THR A 1 77 ? 0.681 -11.887 -1.059 1.00 95.69 77 THR A O 1
ATOM 638 N N . HIS A 1 78 ? 0.053 -10.041 0.043 1.00 97.19 78 HIS A N 1
ATOM 639 C CA . HIS A 1 78 ? -1.019 -9.727 -0.892 1.00 97.19 78 HIS A CA 1
ATOM 640 C C . HIS A 1 78 ? -0.500 -9.287 -2.261 1.00 97.19 78 HIS A C 1
ATOM 642 O O . HIS A 1 78 ? -1.082 -9.690 -3.264 1.00 97.19 78 HIS A O 1
ATOM 648 N N . LEU A 1 79 ? 0.606 -8.544 -2.341 1.00 96.94 79 LEU A N 1
ATOM 649 C CA . LEU A 1 79 ? 1.251 -8.245 -3.621 1.00 96.94 79 LEU A CA 1
ATOM 650 C C . LEU A 1 79 ? 1.627 -9.540 -4.352 1.00 96.94 79 LEU A C 1
ATOM 652 O O . LEU A 1 79 ? 1.325 -9.689 -5.530 1.00 96.94 79 LEU A O 1
ATOM 656 N N . THR A 1 80 ? 2.206 -10.510 -3.637 1.00 96.62 80 THR A N 1
ATOM 657 C CA . THR A 1 80 ? 2.551 -11.823 -4.201 1.00 96.62 80 THR A CA 1
ATOM 658 C C . THR A 1 80 ? 1.318 -12.536 -4.759 1.00 96.62 80 THR A C 1
ATOM 660 O O . THR A 1 80 ? 1.351 -12.984 -5.902 1.00 96.62 80 THR A O 1
ATOM 663 N N . PHE A 1 81 ? 0.215 -12.597 -4.004 1.00 97.06 81 PHE A N 1
ATOM 664 C CA . PHE A 1 81 ? -1.017 -13.235 -4.479 1.00 97.06 81 PHE A CA 1
ATOM 665 C C . PHE A 1 81 ? -1.614 -12.551 -5.709 1.00 97.06 81 PHE A C 1
ATOM 667 O O . PHE A 1 81 ? -2.057 -13.238 -6.628 1.00 97.06 81 PHE A O 1
ATOM 674 N N . ASN A 1 82 ? -1.613 -11.216 -5.754 1.00 97.19 82 ASN A N 1
ATOM 675 C CA . ASN A 1 82 ? -2.136 -10.495 -6.913 1.00 97.19 82 ASN A CA 1
ATOM 676 C C . ASN A 1 82 ? -1.259 -10.731 -8.153 1.00 97.19 82 ASN A C 1
ATOM 678 O O . ASN A 1 82 ? -1.783 -11.081 -9.205 1.00 97.19 82 ASN A O 1
ATOM 682 N N . LEU A 1 83 ? 0.070 -10.670 -8.017 1.00 95.81 83 LEU A N 1
ATOM 683 C CA . LEU A 1 83 ? 0.988 -10.962 -9.123 1.00 95.81 83 LEU A CA 1
ATOM 684 C C . LEU A 1 83 ? 0.855 -12.411 -9.623 1.00 95.81 83 LEU A C 1
ATOM 686 O O . LEU A 1 83 ? 0.863 -12.659 -10.826 1.00 95.81 83 LEU A O 1
ATOM 690 N N . GLN A 1 84 ? 0.686 -13.382 -8.724 1.00 97.12 84 GLN A N 1
ATOM 691 C CA . GLN A 1 84 ? 0.407 -14.767 -9.121 1.00 97.12 84 GLN A CA 1
ATOM 692 C C . GLN A 1 84 ? -0.909 -14.878 -9.894 1.00 97.12 84 GLN A C 1
ATOM 694 O O . GLN A 1 84 ? -0.957 -15.538 -10.930 1.00 97.12 84 GLN A O 1
ATOM 699 N N . SER A 1 85 ? -1.962 -14.209 -9.417 1.00 96.81 85 SER A N 1
ATOM 700 C CA . SER A 1 85 ? -3.266 -14.179 -10.087 1.00 96.81 85 SER A CA 1
ATOM 701 C C . SER A 1 85 ? -3.210 -13.518 -11.467 1.00 96.81 85 SER A C 1
ATOM 703 O O . SER A 1 85 ? -4.023 -13.845 -12.326 1.00 96.81 85 SER A O 1
ATOM 705 N N . GLU A 1 86 ? -2.270 -12.602 -11.685 1.00 95.31 86 GLU A N 1
ATOM 706 C CA . GLU A 1 86 ? -2.027 -11.947 -12.975 1.00 95.31 86 GLU A CA 1
ATOM 707 C C . GLU A 1 86 ? -1.127 -12.761 -13.913 1.00 95.31 86 GLU A C 1
ATOM 709 O O . GLU A 1 86 ? -0.893 -12.359 -15.051 1.00 95.31 86 GLU A O 1
ATOM 714 N N . GLY A 1 87 ? -0.647 -13.925 -13.469 1.00 96.94 87 GLY A N 1
ATOM 715 C CA . GLY A 1 87 ? 0.155 -14.836 -14.282 1.00 96.94 87 GLY A CA 1
ATOM 716 C C . GLY A 1 87 ? 1.654 -14.533 -14.281 1.00 96.94 87 GLY A C 1
ATOM 717 O O . GLY A 1 87 ? 2.378 -15.056 -15.129 1.00 96.94 87 GLY A O 1
ATOM 718 N N . PHE A 1 88 ? 2.155 -13.722 -13.342 1.00 95.81 88 PHE A N 1
ATOM 719 C CA . PHE A 1 88 ? 3.595 -13.501 -13.215 1.00 95.81 88 PHE A CA 1
ATOM 720 C C . PHE A 1 88 ? 4.312 -14.770 -12.736 1.00 95.81 88 PHE A C 1
ATOM 722 O O . PHE A 1 88 ? 3.913 -15.422 -11.770 1.00 95.81 88 PHE A O 1
ATOM 729 N N . GLY A 1 89 ? 5.420 -15.098 -13.404 1.00 96.88 89 GLY A N 1
ATOM 730 C CA . GLY A 1 89 ? 6.255 -16.244 -13.057 1.00 96.88 89 GLY A CA 1
ATOM 731 C C . GLY A 1 89 ? 6.960 -16.090 -11.705 1.00 96.88 89 GLY A C 1
ATOM 732 O O . GLY A 1 89 ? 7.272 -14.982 -11.257 1.00 96.88 89 GLY A O 1
ATOM 733 N N . ILE A 1 90 ? 7.275 -17.227 -11.077 1.00 95.62 90 ILE A N 1
ATOM 734 C CA . ILE A 1 90 ? 7.873 -17.292 -9.735 1.00 95.62 90 ILE A CA 1
ATOM 735 C C . ILE A 1 90 ? 9.200 -16.525 -9.621 1.00 95.62 90 ILE A C 1
ATOM 737 O O . ILE A 1 90 ? 9.465 -15.896 -8.601 1.00 95.62 90 ILE A O 1
ATOM 741 N N . GLU A 1 91 ? 10.009 -16.498 -10.681 1.00 96.31 91 GLU A N 1
ATOM 742 C CA . GLU A 1 91 ? 11.285 -15.773 -10.702 1.00 96.31 91 GLU A CA 1
ATOM 743 C C . GLU A 1 91 ? 11.104 -14.253 -10.578 1.00 96.31 91 GLU A C 1
ATOM 745 O O . GLU A 1 91 ? 11.875 -13.573 -9.896 1.00 96.31 91 GLU A O 1
ATOM 750 N N . ILE A 1 92 ? 10.064 -13.703 -11.215 1.00 93.88 92 ILE A N 1
ATOM 751 C CA . ILE A 1 92 ? 9.730 -12.277 -11.121 1.00 93.88 92 ILE A CA 1
ATOM 752 C C . ILE A 1 92 ? 9.246 -11.961 -9.707 1.00 93.88 92 ILE A C 1
ATOM 754 O O . ILE A 1 92 ? 9.739 -11.018 -9.089 1.00 93.88 92 ILE A O 1
ATOM 758 N N . ILE A 1 93 ? 8.343 -12.785 -9.175 1.00 95.94 93 ILE A N 1
ATOM 759 C CA . ILE A 1 93 ? 7.804 -12.634 -7.820 1.00 95.94 93 ILE A CA 1
ATOM 760 C C . ILE A 1 93 ? 8.925 -12.679 -6.779 1.00 95.94 93 ILE A C 1
ATOM 762 O O . ILE A 1 93 ? 8.991 -11.807 -5.917 1.00 95.94 93 ILE A O 1
ATOM 766 N N . HIS A 1 94 ? 9.849 -13.638 -6.876 1.00 95.75 94 HIS A N 1
ATOM 767 C CA . HIS A 1 94 ? 10.978 -13.732 -5.952 1.00 95.75 94 HIS A CA 1
ATOM 768 C C . HIS A 1 94 ? 11.868 -12.493 -6.000 1.00 95.75 94 HIS A C 1
ATOM 770 O O . HIS A 1 94 ? 12.254 -11.991 -4.945 1.00 95.75 94 HIS A O 1
ATOM 776 N N . ARG A 1 95 ? 12.172 -11.969 -7.193 1.00 94.12 95 ARG A N 1
ATOM 777 C CA . ARG A 1 95 ? 12.949 -10.731 -7.356 1.00 94.12 95 ARG A CA 1
ATOM 778 C C . ARG A 1 95 ? 12.250 -9.533 -6.715 1.00 94.12 95 ARG A C 1
ATOM 780 O O . ARG A 1 95 ? 12.904 -8.779 -6.000 1.00 94.12 95 ARG A O 1
ATOM 787 N N . ILE A 1 96 ? 10.936 -9.407 -6.896 1.00 93.06 96 ILE A N 1
ATOM 788 C CA . ILE A 1 96 ? 10.126 -8.386 -6.220 1.00 93.06 96 ILE A CA 1
ATOM 789 C C . ILE A 1 96 ? 10.202 -8.581 -4.699 1.00 93.06 96 ILE A C 1
ATOM 791 O O . ILE A 1 96 ? 10.499 -7.645 -3.968 1.00 93.06 96 ILE A O 1
ATOM 795 N N . GLN A 1 97 ? 10.054 -9.801 -4.184 1.00 93.94 97 GLN A N 1
ATOM 796 C CA . GLN A 1 97 ? 10.210 -10.058 -2.747 1.00 93.94 97 GLN A CA 1
ATOM 797 C C . GLN A 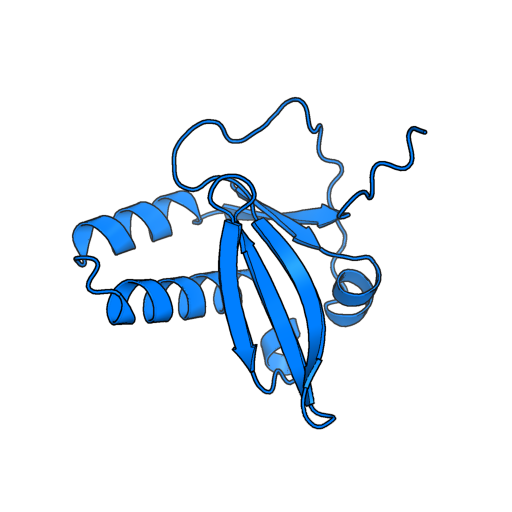1 97 ? 11.596 -9.670 -2.212 1.00 93.94 97 GLN A C 1
ATOM 799 O O . GLN A 1 97 ? 11.692 -9.146 -1.102 1.00 93.94 97 GLN A O 1
ATOM 804 N N . GLN A 1 98 ? 12.664 -9.862 -2.997 1.00 93.06 98 GLN A N 1
ATOM 805 C CA . GLN A 1 98 ? 14.003 -9.399 -2.618 1.00 93.06 98 GLN A CA 1
ATOM 806 C C . GLN A 1 98 ? 14.080 -7.870 -2.546 1.00 93.06 98 GLN A C 1
ATOM 808 O O . GLN A 1 98 ? 14.678 -7.322 -1.619 1.00 93.06 98 GLN A O 1
ATOM 813 N N . GLU A 1 99 ? 13.448 -7.187 -3.499 1.00 92.12 99 GLU A N 1
ATOM 814 C CA . GLU A 1 99 ? 13.377 -5.728 -3.562 1.00 92.12 99 GLU A CA 1
ATOM 815 C C . GLU A 1 99 ? 12.712 -5.123 -2.311 1.00 92.12 99 GLU A C 1
ATOM 817 O O . GLU A 1 99 ? 13.153 -4.082 -1.812 1.00 92.12 99 GLU A O 1
ATOM 822 N N . TYR A 1 100 ? 11.702 -5.807 -1.767 1.00 93.38 100 TYR A N 1
ATOM 823 C CA . TYR A 1 100 ? 10.931 -5.397 -0.590 1.00 93.38 100 TYR A CA 1
ATOM 824 C C . TYR A 1 100 ? 11.373 -6.072 0.722 1.00 93.38 100 TYR A C 1
ATOM 826 O O . TYR A 1 100 ? 10.622 -6.045 1.696 1.00 93.38 100 TYR A O 1
ATOM 834 N N . ARG A 1 101 ? 12.594 -6.628 0.809 1.00 90.50 101 ARG A N 1
ATOM 835 C CA . ARG A 1 101 ? 13.140 -7.187 2.073 1.00 90.50 101 ARG A CA 1
ATOM 836 C C . ARG A 1 101 ? 13.084 -6.207 3.240 1.00 90.50 101 ARG A C 1
ATOM 838 O O . ARG A 1 101 ? 12.930 -6.605 4.389 1.00 90.50 101 ARG A O 1
ATOM 845 N N . GLU A 1 102 ? 13.254 -4.929 2.933 1.00 90.81 102 GLU A N 1
ATOM 846 C CA . GLU A 1 102 ? 13.264 -3.861 3.912 1.00 90.81 102 GLU A CA 1
ATOM 847 C C . GLU A 1 102 ? 12.257 -2.787 3.517 1.00 90.81 102 GLU A C 1
ATOM 849 O O . GLU A 1 102 ? 12.480 -2.031 2.565 1.00 90.81 102 GLU A O 1
ATOM 854 N N . ILE A 1 103 ? 11.166 -2.715 4.277 1.00 92.75 103 ILE A N 1
ATOM 855 C CA . ILE A 1 103 ? 10.100 -1.732 4.099 1.00 92.75 103 ILE A CA 1
ATOM 856 C C . ILE A 1 103 ? 10.179 -0.703 5.226 1.00 92.75 103 ILE A C 1
ATOM 858 O O . ILE A 1 103 ? 10.344 -1.049 6.399 1.00 92.75 103 ILE A O 1
ATOM 862 N N . ARG A 1 104 ? 10.051 0.574 4.872 1.00 92.50 104 ARG A N 1
ATOM 863 C CA . ARG A 1 104 ? 9.864 1.683 5.811 1.00 92.50 104 ARG A CA 1
ATOM 864 C C . ARG A 1 104 ? 8.546 2.387 5.542 1.00 92.50 104 ARG A C 1
ATOM 866 O O . ARG A 1 104 ? 8.026 2.371 4.428 1.00 92.50 104 ARG A O 1
ATOM 873 N N . ILE A 1 105 ? 8.007 3.002 6.586 1.00 93.75 105 ILE A N 1
ATOM 874 C CA . ILE A 1 105 ? 6.741 3.722 6.529 1.00 93.75 105 ILE A CA 1
ATOM 875 C C . ILE A 1 105 ? 7.026 5.217 6.575 1.00 93.75 105 ILE A C 1
ATOM 877 O O . ILE A 1 105 ? 7.729 5.674 7.469 1.00 93.75 105 ILE A O 1
ATOM 881 N N . ALA A 1 106 ? 6.456 5.971 5.641 1.00 93.31 106 ALA A N 1
ATOM 882 C CA . ALA A 1 106 ? 6.530 7.429 5.608 1.00 93.31 106 ALA A CA 1
ATOM 883 C C . ALA A 1 106 ? 5.121 8.031 5.549 1.00 93.31 106 ALA A C 1
ATOM 885 O O . ALA A 1 106 ? 4.138 7.342 5.266 1.00 93.31 106 ALA A O 1
ATOM 886 N N . VAL A 1 107 ? 5.002 9.332 5.808 1.00 92.81 107 VAL A N 1
ATOM 887 C CA . VAL A 1 107 ? 3.729 10.046 5.643 1.00 92.81 107 VAL A CA 1
ATOM 888 C C . VAL A 1 107 ? 3.449 10.259 4.151 1.00 92.81 107 VAL A C 1
ATOM 890 O O . VAL A 1 107 ? 4.329 10.659 3.391 1.00 92.81 107 VAL A O 1
ATOM 893 N N . ALA A 1 108 ? 2.207 10.025 3.724 1.00 87.88 108 ALA A N 1
ATOM 894 C CA . ALA A 1 108 ? 1.718 10.489 2.430 1.00 87.88 108 ALA A CA 1
ATOM 895 C C . ALA A 1 108 ? 1.478 12.007 2.497 1.00 87.88 108 ALA A C 1
ATOM 897 O O . ALA A 1 108 ? 0.566 12.468 3.191 1.00 87.88 108 ALA A O 1
ATOM 898 N N . TYR A 1 109 ? 2.306 12.788 1.806 1.00 73.31 109 TYR A N 1
ATOM 899 C CA . TYR A 1 109 ? 2.119 14.232 1.677 1.00 73.31 109 TYR A CA 1
ATOM 900 C C . TYR A 1 109 ? 1.183 14.522 0.501 1.00 73.31 109 TYR A C 1
ATOM 902 O O . TYR A 1 109 ? 1.433 14.068 -0.610 1.00 73.31 109 TYR A O 1
ATOM 910 N N . LEU A 1 110 ? 0.119 15.287 0.748 1.00 59.00 110 LEU A N 1
ATOM 911 C CA . LEU A 1 110 ? -0.668 15.912 -0.313 1.00 59.00 110 LEU A CA 1
ATOM 912 C C . LEU A 1 110 ? 0.040 17.220 -0.675 1.00 59.00 110 LEU A C 1
ATOM 914 O O . LEU A 1 110 ? 0.184 18.087 0.189 1.00 59.00 110 LEU A O 1
ATOM 918 N N . ASP A 1 111 ? 0.513 17.346 -1.914 1.00 49.22 111 ASP A N 1
ATOM 919 C CA . ASP A 1 111 ? 0.999 18.620 -2.446 1.00 49.22 111 ASP A CA 1
ATOM 920 C C . ASP A 1 111 ? -0.196 19.571 -2.582 1.00 49.22 111 ASP A C 1
ATOM 922 O O . ASP A 1 111 ? -0.872 19.628 -3.602 1.00 49.22 111 ASP A O 1
ATOM 926 N N . TYR A 1 112 ? -0.462 20.339 -1.530 1.00 43.72 112 TYR A N 1
ATOM 927 C CA . TYR A 1 112 ? -1.095 21.643 -1.683 1.00 43.72 112 TYR A CA 1
ATOM 928 C C . TYR A 1 112 ? 0.018 22.686 -1.762 1.00 43.72 112 TYR A C 1
ATOM 930 O O . TYR A 1 112 ? 0.217 23.484 -0.851 1.00 43.72 112 TYR A O 1
ATOM 938 N N . ARG A 1 113 ? 0.794 22.634 -2.846 1.00 41.56 113 ARG A N 1
ATOM 939 C CA . ARG A 1 113 ? 1.450 23.826 -3.383 1.00 41.56 113 ARG A CA 1
ATOM 940 C C . ARG A 1 113 ? 0.602 24.262 -4.571 1.00 41.56 113 ARG A C 1
ATOM 942 O O . ARG A 1 113 ? 0.849 23.839 -5.695 1.00 41.56 113 ARG A O 1
ATOM 949 N N . VAL A 1 114 ? -0.471 24.983 -4.247 1.00 39.41 114 VAL A N 1
ATOM 950 C CA . VAL A 1 114 ? -1.138 25.893 -5.187 1.00 39.41 114 VAL A CA 1
ATOM 951 C C . VAL A 1 114 ? -0.300 27.159 -5.244 1.00 39.41 114 VAL A C 1
ATOM 953 O O . VAL A 1 114 ? 0.152 27.580 -4.153 1.00 39.41 114 VAL A O 1
#

Solvent-accessible surface area (backbone atoms only — not comparable to full-atom values): 6670 Å² total; per-residue (Å²): 115,32,43,39,24,24,29,74,71,31,34,67,71,43,72,57,82,60,49,91,75,64,78,89,68,62,58,86,62,85,81,45,37,30,38,36,41,68,45,70,58,95,90,32,42,25,42,40,38,32,28,69,79,78,60,53,67,53,73,48,74,69,56,49,76,74,54,38,73,44,51,66,60,51,49,54,54,51,51,48,53,53,41,49,75,73,66,56,52,69,72,59,51,50,51,52,53,60,57,54,72,40,70,46,47,28,69,51,78,78,86,82,79,125

Mean predicted aligned error: 4.66 Å

Nearest PDB structures (foldseek):
  5m0r-assembly1_N  TM=5.172E-01  e=5.911E-02  Visna/maedi virus EV1 KV1772
  6vlh-assembly1_A  TM=5.584E-01  e=2.876E-01  Human immunodeficiency virus 1
  2ddm-assembly1_B  TM=2.990E-01  e=1.113E-01  Escherichia coli
  8fhj-assembly1_C  TM=3.852E-01  e=1.400E+00  Methylocystis sp. SB2
  1imu-assembly1_A  TM=3.124E-01  e=3.705E-01  Haemophilus influenzae

Radius of gyration: 14.04 Å; Cα contacts (8 Å, |Δi|>4): 167; chains: 1; bounding box: 35×43×30 Å